Protein AF-J9BNM2-F1 (afdb_monomer_lite)

Sequence (74 aa):
KSNEVGRVFVAETTSSGEAVVTSEGGRVEKNDEGDRYLVLHDGRRYETKTDNHETRIVEFDEYGLRLDIKVDTP

pLDDT: mean 90.1, std 14.18, range [42.22, 98.56]

Foldseek 3Di:
DFQKDAFDWDWDADPFGIKIKTARIFGWDADPVGWIKTKGAFIKMWGAGPPPRDIDIDTDRIDIDTDDDPPPDD

Radius of gyration: 14.18 Å; chains: 1; bounding box: 38×32×36 Å

Structure (mmCIF, N/CA/C/O backbone):
data_AF-J9BNM2-F1
#
_entry.id   AF-J9BNM2-F1
#
loop_
_atom_site.group_PDB
_atom_site.id
_atom_site.type_symbol
_atom_site.label_atom_id
_atom_site.label_alt_id
_atom_site.label_comp_id
_atom_site.label_asym_id
_atom_site.label_entity_id
_atom_site.label_seq_id
_atom_site.pdbx_PDB_ins_code
_atom_site.Cartn_x
_atom_site.Cartn_y
_atom_site.Cartn_z
_atom_site.occupancy
_atom_site.B_iso_or_equiv
_atom_site.auth_seq_id
_atom_site.auth_comp_id
_atom_site.auth_asym_id
_atom_site.auth_atom_id
_atom_site.pdbx_PDB_model_num
ATOM 1 N N . LYS A 1 1 ? -18.660 4.268 12.982 1.00 54.12 1 LYS A N 1
ATOM 2 C CA . LYS A 1 1 ? -18.260 4.414 11.559 1.00 54.12 1 LYS A CA 1
ATOM 3 C C . LYS A 1 1 ? -17.439 3.182 11.202 1.00 54.12 1 LYS A C 1
ATOM 5 O O . LYS A 1 1 ? -16.736 2.721 12.088 1.00 54.12 1 LYS A O 1
ATOM 10 N N . SER A 1 2 ? -17.594 2.619 10.003 1.00 73.94 2 SER A N 1
ATOM 11 C CA . SER A 1 2 ? -16.784 1.469 9.576 1.00 73.94 2 SER A CA 1
ATOM 12 C C . SER A 1 2 ? -15.329 1.907 9.378 1.00 73.94 2 SER A C 1
ATOM 14 O O . SER A 1 2 ? -15.114 2.999 8.853 1.00 73.94 2 SER A O 1
ATOM 16 N N . ASN A 1 3 ? -14.371 1.086 9.813 1.00 89.81 3 ASN A N 1
ATOM 17 C CA . ASN A 1 3 ? -12.935 1.308 9.601 1.00 89.81 3 ASN A CA 1
ATOM 18 C C . ASN A 1 3 ? -12.432 0.642 8.306 1.00 89.81 3 ASN A C 1
ATOM 20 O O . ASN A 1 3 ? -11.229 0.562 8.093 1.00 89.81 3 ASN A O 1
ATOM 24 N N . GLU A 1 4 ? -13.345 0.159 7.465 1.00 95.69 4 GLU A N 1
ATOM 25 C CA . GLU A 1 4 ? -13.053 -0.505 6.194 1.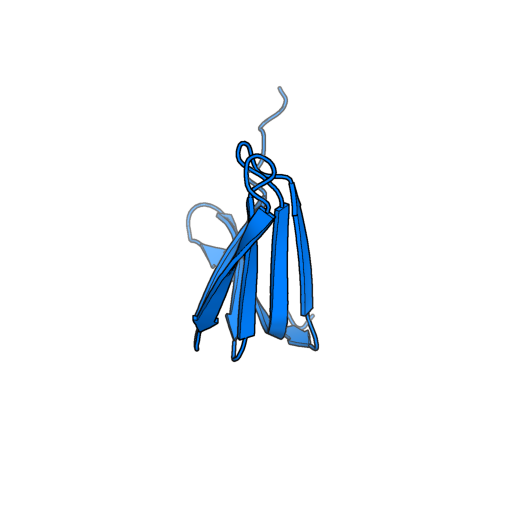00 95.69 4 GLU A CA 1
ATOM 26 C C . GLU A 1 4 ? -12.777 0.504 5.071 1.00 95.69 4 GLU A C 1
ATOM 28 O O . GLU A 1 4 ? -13.390 1.577 5.001 1.00 95.69 4 GLU A O 1
ATOM 33 N N . VAL A 1 5 ? -11.907 0.114 4.146 1.00 94.00 5 VAL A N 1
ATOM 34 C CA . VAL A 1 5 ? -11.617 0.805 2.889 1.00 94.00 5 VAL A CA 1
ATOM 35 C C . VAL A 1 5 ? -11.649 -0.195 1.735 1.00 94.00 5 VAL A C 1
ATOM 37 O O . VAL A 1 5 ? -11.318 -1.366 1.896 1.00 94.00 5 VAL A O 1
ATOM 40 N N . GLY A 1 6 ? -12.052 0.267 0.553 1.00 95.06 6 GLY A N 1
ATOM 41 C CA . GLY A 1 6 ? -12.084 -0.546 -0.662 1.00 95.06 6 GLY A CA 1
ATOM 42 C C . GLY A 1 6 ? -11.274 0.110 -1.770 1.00 95.06 6 GLY A C 1
ATOM 43 O O . GLY A 1 6 ? -11.299 1.337 -1.881 1.00 95.06 6 GLY A O 1
ATOM 44 N N . ARG A 1 7 ? -10.615 -0.707 -2.598 1.00 95.56 7 ARG A N 1
ATOM 45 C CA . ARG A 1 7 ? -9.767 -0.303 -3.731 1.00 95.56 7 ARG A CA 1
ATOM 46 C C . ARG A 1 7 ? -8.742 0.749 -3.324 1.00 95.56 7 ARG A C 1
ATOM 48 O O . ARG A 1 7 ? -8.891 1.939 -3.605 1.00 95.56 7 ARG A O 1
ATOM 55 N N . VAL A 1 8 ? -7.715 0.295 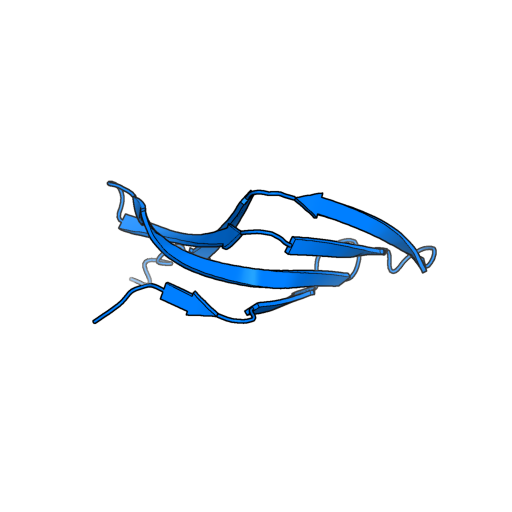-2.620 1.00 96.25 8 VAL A N 1
ATOM 56 C CA . VAL A 1 8 ? -6.693 1.168 -2.048 1.00 96.25 8 VAL A CA 1
ATOM 57 C C . VAL A 1 8 ? -5.552 1.364 -3.037 1.00 96.25 8 VAL A C 1
ATOM 59 O O . VAL A 1 8 ? -5.116 0.422 -3.694 1.00 96.25 8 VAL A O 1
ATOM 62 N N . PHE A 1 9 ? -5.055 2.597 -3.100 1.00 96.81 9 PHE A N 1
ATOM 63 C CA . PHE A 1 9 ? -3.812 2.971 -3.760 1.00 96.81 9 PHE A CA 1
ATOM 64 C C . PHE A 1 9 ? -2.953 3.767 -2.774 1.00 96.81 9 PHE A C 1
ATOM 66 O O . PHE A 1 9 ? -3.431 4.733 -2.176 1.00 96.81 9 PHE A O 1
ATOM 73 N N . VAL A 1 10 ? -1.692 3.373 -2.624 1.00 94.81 10 VAL A N 1
ATOM 74 C CA . VAL A 1 10 ? -0.674 4.089 -1.847 1.00 94.81 10 VAL A CA 1
ATOM 75 C C . VAL A 1 10 ? 0.535 4.320 -2.743 1.00 94.81 10 VAL A C 1
ATOM 77 O O . VAL A 1 10 ? 0.977 3.394 -3.418 1.00 94.81 10 VAL A O 1
ATOM 80 N N . ALA A 1 11 ? 1.083 5.532 -2.722 1.00 95.19 11 ALA A N 1
ATOM 81 C CA . ALA A 1 11 ? 2.343 5.871 -3.371 1.00 95.19 11 ALA A CA 1
ATOM 82 C C . ALA A 1 11 ? 3.309 6.450 -2.335 1.00 95.19 11 ALA A C 1
ATOM 84 O O . ALA A 1 11 ? 2.927 7.309 -1.539 1.00 95.19 11 ALA A O 1
ATOM 85 N N . GLU A 1 12 ? 4.549 5.976 -2.354 1.00 92.19 12 GLU A N 1
ATOM 86 C CA . GLU A 1 12 ? 5.600 6.352 -1.415 1.00 92.19 12 GLU A CA 1
ATOM 87 C C . GLU A 1 12 ? 6.912 6.596 -2.169 1.00 92.19 12 GLU A C 1
ATOM 89 O O . GLU A 1 12 ? 7.326 5.789 -3.002 1.00 92.19 12 GLU A O 1
ATOM 94 N N . THR A 1 13 ? 7.598 7.692 -1.843 1.00 93.75 13 THR A N 1
ATOM 95 C CA . THR A 1 13 ? 9.004 7.878 -2.215 1.00 93.75 13 THR A CA 1
ATOM 96 C C . THR A 1 13 ? 9.872 7.356 -1.078 1.00 93.75 13 THR A C 1
ATOM 98 O O . THR A 1 13 ? 9.766 7.806 0.060 1.00 93.75 13 THR A O 1
ATOM 101 N N . THR A 1 14 ? 10.742 6.409 -1.394 1.00 88.12 14 THR A N 1
ATOM 102 C CA . THR A 1 14 ? 11.691 5.794 -0.463 1.00 88.12 14 THR A CA 1
ATOM 103 C C . THR A 1 14 ? 13.086 6.390 -0.658 1.00 88.12 14 THR A C 1
ATOM 105 O O . THR A 1 14 ? 13.339 7.139 -1.601 1.00 88.12 14 THR A O 1
ATOM 108 N N . SER A 1 15 ? 14.036 6.026 0.202 1.00 91.50 15 SER A N 1
ATOM 109 C CA . SER A 1 15 ? 15.437 6.431 0.030 1.00 91.50 15 SER A CA 1
ATOM 110 C C . SER A 1 15 ? 16.110 5.828 -1.211 1.00 91.50 15 SER A C 1
ATOM 112 O O . SER A 1 15 ? 17.098 6.388 -1.681 1.00 91.50 15 SER A O 1
ATOM 114 N N . SER A 1 16 ? 15.603 4.711 -1.746 1.00 90.94 16 SER A N 1
ATOM 115 C CA . SER A 1 16 ? 16.188 3.997 -2.892 1.00 90.94 16 SER A CA 1
ATOM 116 C C . SER A 1 16 ? 15.357 4.077 -4.179 1.00 90.94 16 SER A C 1
ATOM 118 O O . SER A 1 16 ? 15.785 3.566 -5.215 1.00 90.94 16 SER A O 1
ATOM 120 N N . GLY A 1 17 ? 14.178 4.698 -4.132 1.00 95.81 17 GLY A N 1
ATOM 121 C CA . GLY A 1 17 ? 13.298 4.856 -5.287 1.00 95.81 17 GLY A CA 1
ATOM 122 C C . GLY A 1 17 ? 11.840 5.054 -4.913 1.00 95.81 17 GLY A C 1
ATOM 123 O O . GLY A 1 17 ? 11.545 5.744 -3.943 1.00 95.81 17 GLY A O 1
ATOM 124 N N . GLU A 1 18 ? 10.923 4.445 -5.651 1.00 97.06 18 GLU A N 1
ATOM 125 C CA . GLU A 1 18 ? 9.481 4.641 -5.483 1.00 97.06 18 GLU A CA 1
ATOM 126 C C . GLU A 1 18 ? 8.772 3.312 -5.224 1.00 97.06 18 GLU A C 1
ATOM 128 O O . GLU A 1 18 ? 9.146 2.273 -5.776 1.00 97.06 18 GLU A O 1
ATOM 133 N N . ALA A 1 19 ? 7.733 3.351 -4.392 1.00 96.69 19 ALA A N 1
ATOM 134 C CA . ALA A 1 19 ? 6.872 2.215 -4.117 1.00 96.69 19 ALA A CA 1
ATOM 135 C C . ALA A 1 19 ? 5.400 2.571 -4.353 1.00 96.69 19 ALA A C 1
ATOM 137 O O . ALA A 1 19 ? 4.923 3.630 -3.945 1.00 96.69 19 ALA A O 1
ATOM 138 N N . VAL A 1 20 ? 4.670 1.655 -4.984 1.00 97.44 20 VAL A N 1
ATOM 139 C CA . VAL A 1 20 ? 3.219 1.728 -5.170 1.00 97.44 20 VAL A CA 1
ATOM 140 C C . VAL A 1 20 ? 2.588 0.472 -4.593 1.00 97.44 20 VAL A C 1
ATOM 142 O O . VAL A 1 20 ? 3.012 -0.636 -4.914 1.00 97.44 20 VAL A O 1
ATOM 145 N N . VAL A 1 21 ? 1.555 0.629 -3.769 1.00 97.94 21 VAL A N 1
ATOM 146 C CA . VAL A 1 21 ? 0.769 -0.482 -3.218 1.00 97.94 21 VAL A CA 1
ATOM 147 C C . VAL A 1 21 ? -0.675 -0.357 -3.676 1.00 97.94 21 VAL A C 1
ATOM 149 O O . VAL A 1 21 ? -1.282 0.707 -3.550 1.00 97.94 21 VAL A O 1
ATOM 152 N N . THR A 1 22 ? -1.233 -1.453 -4.180 1.00 98.25 22 THR A N 1
ATOM 153 C CA . THR A 1 22 ? -2.650 -1.563 -4.540 1.00 98.25 22 THR A CA 1
ATOM 154 C C . THR A 1 22 ? -3.286 -2.747 -3.834 1.00 98.25 22 THR A C 1
ATOM 156 O O . THR A 1 22 ? -2.644 -3.793 -3.735 1.00 98.25 22 THR A O 1
ATOM 159 N N . SER A 1 23 ? -4.538 -2.618 -3.402 1.00 98.50 23 SER A N 1
ATOM 160 C CA . SER A 1 23 ? -5.297 -3.731 -2.823 1.00 98.50 23 SER A CA 1
ATOM 161 C C . SER A 1 23 ? -6.793 -3.615 -3.106 1.00 98.50 23 SER A C 1
ATOM 163 O O . SER A 1 23 ? -7.313 -2.510 -3.305 1.00 98.50 23 SER A O 1
ATOM 165 N N . GLU A 1 24 ? -7.500 -4.743 -3.087 1.00 97.44 24 GLU A N 1
ATOM 166 C CA . GLU A 1 24 ? -8.962 -4.763 -3.240 1.00 97.44 24 GLU A CA 1
ATOM 167 C C . GLU A 1 24 ? -9.676 -4.141 -2.034 1.00 97.44 24 GLU A C 1
ATOM 169 O O . GLU A 1 24 ? -10.713 -3.484 -2.174 1.00 97.44 24 GLU A O 1
ATOM 174 N N . GLY A 1 25 ? -9.085 -4.260 -0.847 1.00 96.38 25 GLY A N 1
ATOM 175 C CA . GLY A 1 25 ? -9.605 -3.626 0.353 1.00 96.38 25 GLY A CA 1
ATOM 176 C C . GLY A 1 25 ? -8.634 -3.654 1.518 1.00 96.38 25 GLY A C 1
ATOM 177 O O . GLY A 1 25 ? -7.465 -4.028 1.383 1.00 96.38 25 GLY A O 1
ATOM 178 N N . GLY A 1 26 ? -9.131 -3.211 2.664 1.00 96.44 26 GLY A N 1
ATOM 179 C CA . GLY A 1 26 ? -8.384 -3.191 3.905 1.00 96.44 26 GLY A CA 1
ATOM 180 C C . GLY A 1 26 ? -9.162 -2.540 5.033 1.00 96.44 26 GLY A C 1
ATOM 181 O O . GLY A 1 26 ? -10.277 -2.054 4.842 1.00 96.44 26 GLY A O 1
ATOM 182 N N . ARG A 1 27 ? -8.544 -2.472 6.207 1.00 96.25 27 ARG A N 1
ATOM 183 C CA . ARG A 1 27 ? -9.121 -1.822 7.379 1.00 96.25 27 ARG A CA 1
ATOM 184 C C . ARG A 1 27 ? -8.081 -1.027 8.150 1.00 96.25 27 ARG A C 1
ATOM 186 O O . ARG A 1 27 ? -6.899 -1.368 8.171 1.00 96.25 27 ARG A O 1
ATOM 193 N N . VAL A 1 28 ? -8.533 0.030 8.812 1.00 94.00 28 VAL A N 1
ATOM 194 C CA . VAL A 1 28 ? -7.713 0.762 9.776 1.00 94.00 28 VAL A CA 1
ATOM 195 C C . VAL A 1 28 ? -7.827 0.092 11.140 1.00 94.00 28 VAL A C 1
ATOM 197 O O . VAL A 1 28 ? -8.902 0.063 11.746 1.00 94.00 28 VAL A O 1
ATOM 200 N N . GLU A 1 29 ? -6.700 -0.398 11.638 1.00 93.50 29 GLU A N 1
ATOM 201 C CA . GLU A 1 29 ? -6.553 -0.978 12.967 1.00 93.50 29 GLU A CA 1
ATOM 202 C C . GLU A 1 29 ? -5.783 -0.047 13.892 1.00 93.50 29 GLU A C 1
ATOM 204 O O . GLU A 1 29 ? -4.989 0.791 13.457 1.00 93.50 29 GLU A O 1
ATOM 209 N N . LYS A 1 30 ? -6.033 -0.201 15.190 1.00 92.19 30 LYS A N 1
ATOM 210 C CA . LYS A 1 30 ? -5.318 0.503 16.245 1.00 92.19 30 LYS A CA 1
ATOM 211 C C . LYS A 1 30 ? -4.794 -0.529 17.236 1.00 92.19 30 LYS A C 1
ATOM 213 O O . LYS A 1 30 ? -5.590 -1.331 17.718 1.00 92.19 30 LYS A O 1
ATOM 218 N N . ASN A 1 31 ? -3.496 -0.508 17.526 1.00 87.75 31 ASN A N 1
ATOM 219 C CA . ASN A 1 31 ? -2.922 -1.379 18.554 1.00 87.75 31 ASN A CA 1
ATOM 220 C C . ASN A 1 31 ? -3.160 -0.806 19.969 1.00 87.75 31 ASN A C 1
ATOM 222 O O . ASN A 1 31 ? -3.684 0.302 20.129 1.00 87.75 31 ASN A O 1
ATOM 226 N N . ASP A 1 32 ? -2.742 -1.548 20.995 1.00 89.69 32 ASP A N 1
ATOM 227 C CA . ASP A 1 32 ? -2.915 -1.163 22.404 1.00 89.69 32 ASP A CA 1
ATOM 228 C C . ASP A 1 32 ? -2.162 0.128 22.780 1.00 89.69 32 ASP A C 1
ATOM 230 O O . ASP A 1 32 ? -2.614 0.893 23.631 1.00 89.69 32 ASP A O 1
ATOM 234 N N . GLU A 1 33 ? -1.047 0.410 22.103 1.00 87.38 33 GLU A N 1
ATOM 235 C CA . GLU A 1 33 ? -0.236 1.629 22.271 1.00 87.38 33 GLU A CA 1
ATOM 236 C C . GLU A 1 33 ? -0.843 2.843 21.546 1.00 87.38 33 GLU A C 1
ATOM 238 O O . GLU A 1 33 ? -0.520 4.001 21.810 1.00 87.38 33 GLU A O 1
ATOM 243 N N . GLY A 1 34 ? -1.791 2.576 20.657 1.00 87.56 34 GLY A N 1
ATOM 244 C CA . GLY A 1 34 ? -2.571 3.547 19.927 1.00 87.56 34 GLY A CA 1
ATOM 245 C C . GLY A 1 34 ? -2.045 3.953 18.559 1.00 87.56 34 GLY A C 1
ATOM 246 O O . GLY A 1 34 ? -2.629 4.854 17.945 1.00 87.56 34 GLY A O 1
ATOM 247 N N . ASP A 1 35 ? -1.028 3.256 18.065 1.00 88.94 35 ASP A N 1
ATOM 248 C CA . ASP A 1 35 ? -0.585 3.335 16.680 1.00 88.94 35 ASP A CA 1
ATOM 249 C C . ASP A 1 35 ? -1.679 2.874 15.734 1.00 88.94 35 ASP A C 1
ATOM 251 O O . ASP A 1 35 ? -2.422 1.934 16.026 1.00 88.94 35 ASP A O 1
ATOM 255 N N . ARG A 1 36 ? -1.740 3.515 14.566 1.00 91.19 36 ARG A N 1
ATOM 256 C CA . ARG A 1 36 ? -2.703 3.167 13.526 1.00 91.19 36 ARG A CA 1
ATOM 257 C C . ARG A 1 36 ? -2.022 2.484 12.360 1.00 91.19 36 ARG A C 1
ATOM 259 O O . ARG A 1 36 ? -1.044 3.002 11.818 1.00 91.19 36 ARG A O 1
ATOM 266 N N . TYR A 1 37 ? -2.610 1.377 11.940 1.00 93.81 37 TYR A N 1
ATOM 267 C CA . TYR A 1 37 ? -2.180 0.603 10.789 1.00 93.81 37 TYR A CA 1
ATOM 268 C C . TYR A 1 37 ? -3.309 0.529 9.774 1.00 93.81 37 TYR A C 1
ATOM 270 O O . TYR A 1 37 ? -4.469 0.368 10.136 1.00 93.81 37 TYR A O 1
ATOM 278 N N . LEU A 1 38 ? -2.967 0.645 8.501 1.00 94.69 38 LEU A N 1
ATOM 279 C CA . LEU A 1 38 ? -3.810 0.244 7.395 1.00 94.69 38 LEU A CA 1
ATOM 280 C C . LEU A 1 38 ? -3.414 -1.180 7.015 1.00 94.69 38 LEU A C 1
ATOM 282 O O . LEU A 1 38 ? -2.338 -1.393 6.459 1.00 94.69 38 LEU A O 1
ATOM 286 N N . VAL A 1 39 ? -4.267 -2.140 7.350 1.00 96.88 39 VAL A N 1
ATOM 287 C CA . VAL A 1 39 ? -4.099 -3.546 6.980 1.00 96.88 39 VAL A CA 1
ATOM 288 C C . VAL A 1 39 ? -4.822 -3.761 5.659 1.00 96.88 39 VAL A C 1
ATOM 290 O O . VAL A 1 39 ? -6.029 -3.556 5.580 1.00 96.88 39 VAL A O 1
ATOM 293 N N . LEU A 1 40 ? -4.081 -4.106 4.612 1.00 97.94 40 LEU A N 1
ATOM 294 C CA . LEU A 1 40 ? -4.579 -4.320 3.256 1.00 97.94 40 LEU A CA 1
ATOM 295 C C . LEU A 1 40 ? -4.668 -5.808 2.943 1.00 97.94 40 LEU A C 1
ATOM 297 O O . LEU A 1 40 ? -3.822 -6.569 3.403 1.00 97.94 40 LEU A O 1
ATOM 301 N N . HIS A 1 41 ? -5.635 -6.189 2.110 1.00 98.00 41 HIS A N 1
ATOM 302 C CA . HIS A 1 41 ? -5.843 -7.571 1.681 1.00 98.00 41 HIS A CA 1
ATOM 303 C C . HIS A 1 41 ? -5.867 -7.709 0.164 1.00 98.00 41 HIS A C 1
ATOM 305 O O . HIS A 1 41 ? -6.359 -6.807 -0.521 1.00 98.00 41 HIS A O 1
ATOM 311 N N . ASP A 1 42 ? -5.361 -8.843 -0.324 1.00 98.31 42 ASP A N 1
ATOM 312 C CA . ASP A 1 42 ? -5.368 -9.236 -1.738 1.00 98.31 42 ASP A CA 1
ATOM 313 C C . ASP A 1 42 ? -4.764 -8.146 -2.633 1.00 98.31 42 ASP A C 1
ATOM 315 O O . ASP A 1 42 ? -5.454 -7.432 -3.372 1.00 98.31 42 ASP A O 1
ATOM 319 N N . GLY A 1 43 ? -3.451 -7.953 -2.507 1.00 98.38 43 GLY A N 1
ATOM 320 C CA . GLY A 1 43 ? -2.784 -6.806 -3.102 1.00 98.38 43 GLY A CA 1
ATOM 321 C C . GLY A 1 43 ? -1.411 -7.080 -3.687 1.00 98.38 43 GLY A C 1
ATOM 322 O O . GLY A 1 43 ? -0.878 -8.192 -3.691 1.00 98.38 43 GLY A O 1
ATOM 323 N N . ARG A 1 44 ? -0.847 -6.009 -4.242 1.00 98.56 44 ARG A N 1
ATOM 324 C CA . ARG A 1 44 ? 0.472 -5.996 -4.868 1.00 98.56 44 ARG A CA 1
ATOM 325 C C . ARG A 1 44 ? 1.241 -4.752 -4.465 1.00 98.56 44 ARG A C 1
ATOM 327 O O . ARG A 1 44 ? 0.676 -3.659 -4.408 1.00 98.56 44 ARG A O 1
ATOM 334 N N . ARG A 1 45 ? 2.539 -4.922 -4.236 1.00 97.69 45 ARG A N 1
ATOM 335 C CA . ARG A 1 45 ? 3.510 -3.848 -4.024 1.00 97.69 45 ARG A CA 1
ATOM 336 C C . ARG A 1 45 ? 4.515 -3.851 -5.170 1.00 97.69 45 ARG A C 1
ATOM 338 O O . ARG A 1 45 ? 5.162 -4.864 -5.425 1.00 97.69 45 ARG A O 1
ATOM 345 N N . TYR A 1 46 ? 4.625 -2.718 -5.844 1.00 97.75 46 TYR A N 1
ATOM 346 C CA . TYR A 1 46 ? 5.574 -2.448 -6.916 1.00 97.75 46 TYR A CA 1
ATOM 347 C C . TYR A 1 46 ? 6.660 -1.545 -6.353 1.00 97.75 46 TYR A C 1
ATOM 349 O O . TYR A 1 46 ? 6.345 -0.494 -5.805 1.00 97.75 46 TYR A O 1
ATOM 357 N N . GLU A 1 47 ? 7.918 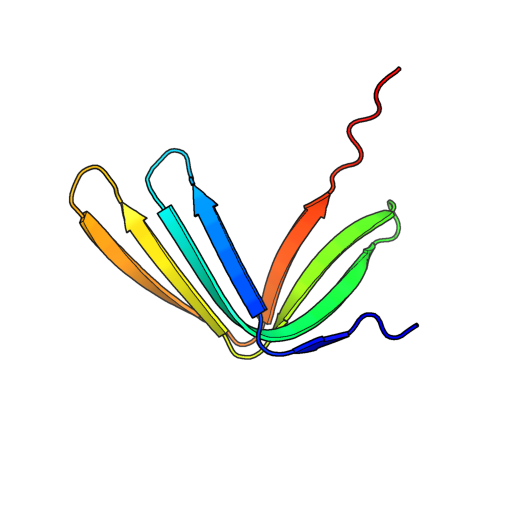-1.937 -6.485 1.00 97.38 47 GLU A N 1
ATOM 358 C CA . GLU A 1 47 ? 9.064 -1.156 -6.022 1.00 97.38 47 GLU A CA 1
ATOM 359 C C . GLU A 1 47 ? 9.999 -0.928 -7.197 1.00 97.38 47 GLU A C 1
ATOM 361 O O . GLU A 1 47 ? 10.484 -1.895 -7.779 1.00 97.38 47 GLU A O 1
ATOM 366 N N . THR A 1 48 ? 10.252 0.33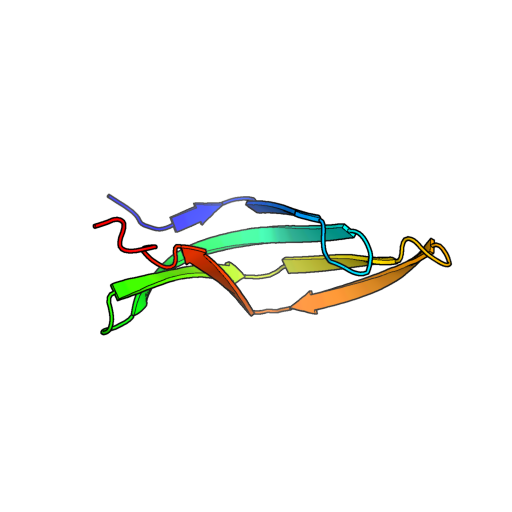0 -7.544 1.00 97.75 48 THR A N 1
ATOM 367 C CA . THR A 1 48 ? 11.158 0.702 -8.635 1.00 97.75 48 THR A CA 1
ATOM 368 C C . THR A 1 48 ? 12.349 1.441 -8.061 1.00 97.75 48 THR A C 1
ATOM 370 O O . THR A 1 48 ? 12.178 2.449 -7.373 1.00 97.75 48 THR A O 1
ATOM 373 N N . LYS A 1 49 ? 13.562 0.961 -8.340 1.00 97.56 49 LYS A N 1
ATOM 374 C CA . LYS A 1 49 ? 14.777 1.663 -7.916 1.00 97.56 49 LYS A CA 1
ATOM 375 C C . LYS A 1 49 ? 15.097 2.823 -8.854 1.00 97.56 49 LYS A C 1
ATOM 377 O O . LYS A 1 49 ? 14.978 2.697 -10.073 1.00 97.56 49 LYS A O 1
ATOM 382 N N . THR A 1 50 ? 15.571 3.933 -8.300 1.00 95.12 50 THR A N 1
ATOM 383 C CA . THR A 1 50 ? 15.964 5.100 -9.109 1.00 95.12 50 THR A CA 1
ATOM 384 C C . THR A 1 50 ? 17.320 4.915 -9.792 1.00 95.12 50 THR A C 1
ATOM 386 O O . THR A 1 50 ? 17.573 5.545 -10.813 1.00 95.12 50 THR A O 1
ATOM 389 N N . ASP A 1 51 ? 18.198 4.070 -9.247 1.00 95.19 51 ASP A N 1
ATOM 390 C CA . ASP A 1 51 ? 19.575 3.906 -9.728 1.00 95.19 51 ASP A CA 1
ATOM 391 C C . ASP A 1 51 ? 19.681 3.101 -11.033 1.00 95.19 51 ASP A C 1
ATOM 393 O O . ASP A 1 51 ? 20.496 3.427 -11.895 1.00 95.19 51 ASP A O 1
ATOM 397 N N . ASN A 1 52 ? 18.868 2.055 -11.178 1.00 96.12 52 ASN A N 1
ATOM 398 C CA . ASN A 1 52 ? 18.947 1.110 -12.289 1.00 96.12 52 ASN A CA 1
ATOM 399 C C . ASN A 1 52 ? 17.586 0.776 -12.922 1.00 96.12 52 ASN A C 1
ATOM 401 O O . ASN A 1 52 ? 17.537 -0.015 -13.863 1.00 96.12 52 ASN A O 1
ATOM 405 N N . HIS A 1 53 ? 16.497 1.376 -12.430 1.00 94.38 53 HIS A N 1
ATOM 406 C CA . HIS A 1 53 ? 15.128 1.175 -12.915 1.00 94.38 53 HIS A CA 1
ATOM 407 C C . HIS A 1 53 ? 14.613 -0.269 -12.824 1.00 94.38 53 HIS A C 1
ATOM 409 O O . HIS A 1 53 ? 13.602 -0.612 -13.441 1.00 94.38 53 HIS A O 1
ATOM 415 N N . GLU A 1 54 ? 15.258 -1.127 -12.032 1.00 97.69 54 GLU A N 1
ATOM 416 C CA . GLU A 1 54 ? 14.724 -2.450 -11.731 1.00 97.69 54 GLU A CA 1
ATOM 417 C C . GLU A 1 54 ? 13.422 -2.315 -10.945 1.00 97.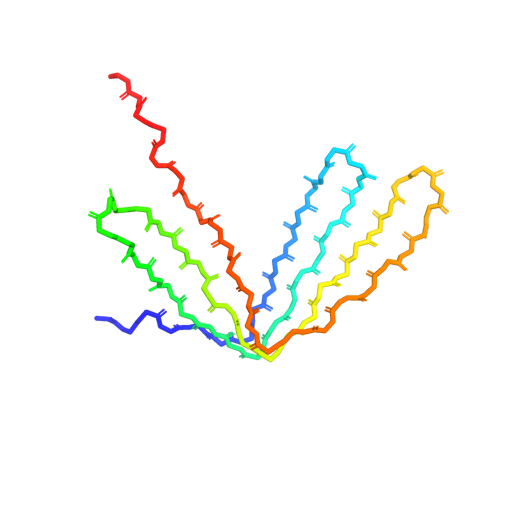69 54 GLU A C 1
ATOM 419 O O . GLU A 1 54 ? 13.353 -1.601 -9.940 1.00 97.69 54 GLU A O 1
ATOM 424 N N . THR A 1 55 ? 12.399 -3.042 -11.393 1.00 97.12 55 THR A N 1
ATOM 425 C CA . THR A 1 55 ? 11.119 -3.146 -10.695 1.00 97.12 55 THR A CA 1
ATOM 426 C C . THR A 1 55 ? 10.985 -4.513 -10.039 1.00 97.12 55 THR A C 1
ATOM 428 O O . THR A 1 55 ? 11.127 -5.544 -10.699 1.00 97.12 55 THR A O 1
ATOM 431 N N . ARG A 1 56 ? 10.655 -4.528 -8.747 1.00 96.56 56 ARG A N 1
ATOM 432 C CA . ARG A 1 56 ? 10.226 -5.719 -8.012 1.00 96.56 56 ARG A CA 1
ATOM 433 C C . ARG A 1 56 ? 8.720 -5.667 -7.786 1.00 96.56 56 ARG A C 1
ATOM 435 O O . ARG A 1 56 ? 8.178 -4.620 -7.450 1.00 96.56 56 ARG A O 1
ATOM 442 N N . ILE A 1 57 ? 8.065 -6.816 -7.926 1.00 97.94 57 ILE A N 1
ATOM 443 C CA . ILE A 1 57 ? 6.646 -6.989 -7.609 1.00 97.94 57 ILE A CA 1
ATOM 444 C C . ILE A 1 57 ? 6.529 -8.005 -6.477 1.00 97.94 57 ILE A C 1
ATOM 446 O O . ILE A 1 57 ? 7.157 -9.065 -6.524 1.00 97.94 57 ILE A O 1
ATOM 450 N N . VAL A 1 58 ? 5.738 -7.673 -5.462 1.00 98.00 58 VAL A N 1
ATOM 451 C CA . VAL A 1 58 ? 5.384 -8.567 -4.357 1.00 98.00 58 VAL A CA 1
ATOM 452 C C . VAL A 1 58 ? 3.870 -8.683 -4.305 1.00 98.00 58 VAL A C 1
ATOM 454 O O . VAL A 1 58 ? 3.187 -7.678 -4.126 1.00 98.00 58 VAL A O 1
ATOM 457 N N . GLU A 1 59 ? 3.356 -9.897 -4.468 1.00 98.56 59 GLU A N 1
ATOM 458 C CA . GLU A 1 59 ? 1.951 -10.220 -4.206 1.00 98.56 59 GLU A CA 1
ATOM 459 C C . GLU A 1 59 ? 1.793 -10.608 -2.735 1.00 98.56 59 GLU A C 1
ATOM 461 O O . GLU A 1 59 ? 2.688 -11.240 -2.165 1.00 98.56 59 GLU A O 1
ATOM 466 N N . PHE A 1 60 ? 0.687 -10.207 -2.114 1.00 98.44 60 PHE A N 1
ATOM 467 C CA . PHE A 1 60 ? 0.422 -10.493 -0.710 1.00 98.44 60 PHE A CA 1
ATOM 468 C C . PHE A 1 60 ? -1.062 -10.752 -0.455 1.00 98.44 60 PHE A C 1
ATOM 470 O O . PHE A 1 60 ? -1.927 -10.096 -1.037 1.00 98.44 60 PHE A O 1
ATOM 477 N N . ASP A 1 61 ? -1.326 -11.647 0.495 1.00 98.25 61 ASP A N 1
ATOM 478 C CA . ASP A 1 61 ? -2.662 -11.840 1.063 1.00 98.25 61 ASP A CA 1
ATOM 479 C C . ASP A 1 61 ? -2.964 -10.754 2.106 1.00 98.25 61 ASP A C 1
ATOM 481 O O . ASP A 1 61 ? -4.081 -10.251 2.183 1.00 98.25 61 ASP A O 1
ATOM 485 N N . GLU A 1 62 ? -1.956 -10.346 2.887 1.00 97.50 62 GLU A N 1
ATOM 486 C CA . GLU A 1 62 ? -2.068 -9.286 3.889 1.00 97.50 62 GLU A CA 1
ATOM 487 C C . GLU A 1 62 ? -0.820 -8.393 3.915 1.00 97.50 62 GLU A C 1
ATOM 489 O O . GLU A 1 62 ? 0.313 -8.879 3.857 1.00 97.50 62 GLU A O 1
ATOM 494 N N . TYR A 1 63 ? -1.025 -7.078 4.018 1.00 97.25 63 TYR A N 1
ATOM 495 C CA . TYR A 1 63 ? 0.053 -6.098 4.119 1.00 97.25 63 TYR A CA 1
ATOM 496 C C . TYR A 1 63 ? -0.318 -4.936 5.044 1.00 97.25 63 TYR A C 1
ATOM 498 O O . TYR A 1 63 ? -1.275 -4.207 4.792 1.00 97.25 63 TYR A O 1
ATOM 506 N N . GLY A 1 64 ? 0.463 -4.737 6.107 1.00 95.25 64 GLY A N 1
ATOM 507 C CA . GLY A 1 64 ? 0.270 -3.649 7.064 1.00 95.25 64 GLY A CA 1
ATOM 508 C C . GLY A 1 64 ? 1.123 -2.422 6.743 1.00 95.25 64 GLY A C 1
ATOM 509 O O . GLY A 1 64 ? 2.346 -2.516 6.652 1.00 95.25 64 GLY A O 1
ATOM 510 N N . LEU A 1 65 ? 0.492 -1.252 6.641 1.00 92.25 65 LEU A N 1
ATOM 511 C CA . LEU A 1 65 ? 1.162 0.046 6.539 1.00 92.25 65 LEU A CA 1
ATOM 512 C C . LEU A 1 65 ? 0.892 0.871 7.801 1.00 92.25 65 LEU A C 1
ATOM 514 O O . LEU A 1 65 ? -0.262 1.063 8.175 1.00 92.25 65 LEU A O 1
ATOM 518 N N . ARG A 1 66 ? 1.924 1.401 8.459 1.00 91.12 66 ARG A N 1
ATOM 519 C CA . ARG A 1 66 ? 1.727 2.318 9.593 1.00 91.12 66 ARG A CA 1
ATOM 520 C C . ARG A 1 66 ? 1.318 3.695 9.061 1.00 91.12 66 ARG A C 1
ATOM 522 O O . ARG A 1 66 ? 2.026 4.254 8.233 1.00 91.12 66 ARG A O 1
ATOM 529 N N . LEU A 1 67 ? 0.179 4.220 9.513 1.00 87.25 67 LEU A N 1
ATOM 530 C CA . LEU A 1 67 ? -0.383 5.484 9.018 1.00 87.25 67 LEU A CA 1
ATOM 531 C C . LEU A 1 67 ? 0.173 6.703 9.750 1.00 87.25 67 LEU A C 1
ATOM 533 O O . LEU A 1 67 ? 0.543 7.678 9.117 1.00 87.25 67 LEU A O 1
ATOM 537 N N . ASP A 1 68 ? 0.227 6.639 11.078 1.00 72.50 68 ASP A N 1
ATOM 538 C CA . ASP A 1 68 ? 0.781 7.699 11.911 1.00 72.50 68 ASP A CA 1
ATOM 539 C C . ASP A 1 68 ? 1.518 7.082 13.096 1.00 72.50 68 ASP A C 1
ATOM 541 O O . ASP A 1 68 ? 1.003 6.195 13.782 1.00 72.50 68 ASP A O 1
ATOM 545 N N . ILE A 1 69 ? 2.698 7.625 13.367 1.00 53.19 69 ILE A N 1
ATOM 546 C CA . ILE A 1 69 ? 3.215 7.769 14.723 1.00 53.19 69 ILE A CA 1
ATOM 547 C C . ILE A 1 69 ? 2.701 9.142 15.138 1.00 53.19 69 ILE A C 1
ATOM 549 O O . ILE A 1 69 ? 2.933 10.106 14.407 1.00 53.19 69 ILE A O 1
ATOM 553 N N . LYS A 1 70 ? 2.008 9.285 16.268 1.00 45.62 70 LYS A N 1
ATOM 554 C CA . LYS A 1 70 ? 1.884 10.630 16.838 1.00 45.62 70 LYS A CA 1
ATOM 555 C C . LYS A 1 70 ? 3.313 11.145 17.038 1.00 45.62 70 LYS A C 1
ATOM 557 O O . LYS A 1 70 ? 4.016 10.657 17.916 1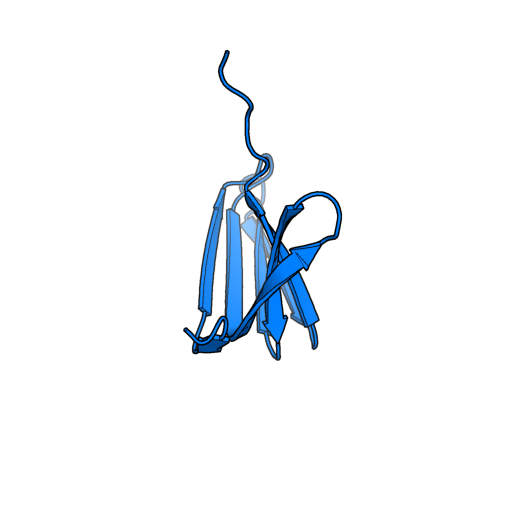.00 45.62 70 LYS A O 1
ATOM 562 N N . VAL A 1 71 ? 3.753 12.100 16.224 1.00 46.09 71 VAL A N 1
ATOM 563 C CA . VAL A 1 71 ? 4.862 12.959 16.624 1.00 46.09 71 VAL A CA 1
ATOM 564 C C . VAL A 1 71 ? 4.260 13.846 17.699 1.00 46.09 71 VAL A C 1
ATOM 566 O O . VAL A 1 71 ? 3.516 14.778 17.389 1.00 46.09 71 VAL A O 1
ATOM 569 N N . ASP A 1 72 ? 4.491 13.486 18.961 1.00 48.62 72 ASP A N 1
ATOM 570 C CA . ASP A 1 72 ? 4.244 14.394 20.076 1.00 48.62 72 ASP A CA 1
ATOM 571 C C . ASP A 1 72 ? 4.996 15.683 19.750 1.00 48.62 72 ASP A C 1
ATOM 573 O O . ASP A 1 72 ? 6.226 15.716 19.687 1.00 48.62 72 ASP A O 1
ATOM 577 N N . THR A 1 73 ? 4.239 16.725 19.432 1.00 42.22 73 THR A N 1
ATOM 578 C CA . THR A 1 73 ? 4.788 18.069 19.318 1.00 42.22 73 THR A CA 1
ATOM 579 C C . THR A 1 73 ? 4.494 18.745 20.662 1.00 42.22 73 THR A C 1
ATOM 581 O O . THR A 1 73 ? 3.335 18.670 21.077 1.00 42.22 73 THR A O 1
ATOM 584 N N . PRO A 1 74 ? 5.507 19.305 21.357 1.00 52.25 74 PRO A N 1
ATOM 585 C CA . PRO A 1 74 ? 5.393 19.819 22.728 1.00 52.25 74 PRO A CA 1
ATOM 586 C C . PRO A 1 74 ? 4.283 20.849 22.951 1.00 52.25 74 PRO A C 1
ATOM 588 O O . PRO A 1 74 ? 4.017 21.643 22.018 1.00 52.25 74 PRO A O 1
#

Secondary structure (DSSP, 8-state):
---EEEEEEEEEE-SSEEEEEEEEEEEEEE-TT--EEEEEEEEEEEEEETTT--EEEEEEEEEEEEEE------

Organism: NCBI:txid749906